Protein AF-A0A1I3TYQ5-F1 (afdb_monomer_lite)

Foldseek 3Di:
DDPPDVVVVVVVVVVVVVVVVVVVVVVVVVVVVVVVVVQVVCCVVPNDQDPVNVVVVVVVVVVVVVVVVVVDDPPDPDD

Structure (mmCIF, N/CA/C/O backbone):
data_AF-A0A1I3TYQ5-F1
#
_entry.id   AF-A0A1I3TYQ5-F1
#
loop_
_atom_site.group_PDB
_atom_site.id
_atom_site.type_symbol
_atom_site.label_atom_id
_atom_site.label_alt_id
_atom_site.label_comp_id
_atom_site.label_asym_id
_atom_site.label_entity_id
_atom_site.label_seq_id
_atom_site.pdbx_PDB_ins_code
_atom_site.Cartn_x
_atom_site.Cartn_y
_atom_site.Cartn_z
_atom_site.occupancy
_atom_site.B_iso_or_equiv
_atom_site.auth_seq_id
_atom_site.auth_comp_id
_atom_site.auth_asym_id
_atom_site.auth_atom_id
_atom_site.pdbx_PDB_model_num
ATOM 1 N N . MET A 1 1 ? 12.393 -2.185 -61.028 1.00 49.88 1 MET A N 1
ATOM 2 C CA . MET A 1 1 ? 11.824 -2.245 -59.670 1.00 49.88 1 MET A CA 1
ATOM 3 C C . MET A 1 1 ? 12.803 -2.986 -58.782 1.00 49.88 1 MET A C 1
ATOM 5 O O . MET A 1 1 ? 13.156 -4.100 -59.150 1.00 49.88 1 MET A O 1
ATOM 9 N N . PRO A 1 2 ? 13.238 -2.390 -57.664 1.00 47.47 2 PRO A N 1
ATOM 10 C CA . PRO A 1 2 ? 13.399 -3.183 -56.458 1.00 47.47 2 PRO A CA 1
ATOM 11 C C . PRO A 1 2 ? 12.561 -2.566 -55.333 1.00 47.47 2 PRO A C 1
ATOM 13 O O . PRO A 1 2 ? 12.814 -1.445 -54.894 1.00 47.47 2 PRO A O 1
ATOM 16 N N . GLU A 1 3 ? 11.537 -3.294 -54.895 1.00 53.19 3 GLU A N 1
ATOM 17 C CA . GLU A 1 3 ? 10.831 -3.021 -53.643 1.00 53.19 3 GLU A CA 1
ATOM 18 C C . GLU A 1 3 ? 11.626 -3.625 -52.481 1.00 53.19 3 GLU A C 1
ATOM 20 O O . GLU A 1 3 ? 11.236 -4.632 -51.911 1.00 53.19 3 GLU A O 1
ATOM 25 N N . GLU A 1 4 ? 12.772 -3.043 -52.137 1.00 59.53 4 GLU A N 1
ATOM 26 C CA . GLU A 1 4 ? 13.495 -3.425 -50.917 1.00 59.53 4 GLU A CA 1
ATOM 27 C C . GLU A 1 4 ? 14.069 -2.172 -50.246 1.00 59.53 4 GLU A C 1
ATOM 29 O O . GLU A 1 4 ? 15.195 -1.758 -50.521 1.00 59.53 4 GLU A O 1
ATOM 34 N N . PRO A 1 5 ? 13.246 -1.472 -49.444 1.00 52.94 5 PRO A N 1
ATOM 35 C CA . PRO A 1 5 ? 13.729 -1.104 -48.107 1.00 52.94 5 PRO A CA 1
ATOM 36 C C . PRO A 1 5 ? 12.665 -1.177 -46.991 1.00 52.94 5 PRO A C 1
ATOM 38 O O . PRO A 1 5 ? 12.976 -0.905 -45.832 1.00 52.94 5 PRO A O 1
ATOM 41 N N . LEU A 1 6 ? 11.412 -1.535 -47.294 1.00 53.16 6 LEU A N 1
ATOM 42 C CA . LEU A 1 6 ? 10.316 -1.439 -46.316 1.00 53.16 6 LEU A CA 1
ATOM 43 C C . LEU A 1 6 ? 10.358 -2.535 -45.238 1.00 53.16 6 LEU A C 1
ATOM 45 O O . LEU A 1 6 ? 10.056 -2.256 -44.077 1.00 53.16 6 LEU A O 1
ATOM 49 N N . GLU A 1 7 ? 10.812 -3.745 -45.576 1.00 56.16 7 GLU A N 1
ATOM 50 C CA . GLU A 1 7 ? 10.894 -4.857 -44.613 1.00 56.16 7 GLU A CA 1
ATOM 51 C C . GLU A 1 7 ? 11.988 -4.654 -43.547 1.00 56.16 7 GLU A C 1
ATOM 53 O O . GLU A 1 7 ? 11.800 -5.009 -42.384 1.00 56.16 7 GLU A O 1
ATOM 58 N N . GLN A 1 8 ? 13.094 -3.975 -43.882 1.00 51.72 8 GLN A N 1
ATOM 59 C CA . GLN A 1 8 ? 14.130 -3.622 -42.897 1.00 51.72 8 GLN A CA 1
ATOM 60 C C . GLN A 1 8 ? 13.635 -2.562 -41.900 1.00 51.72 8 GLN A C 1
A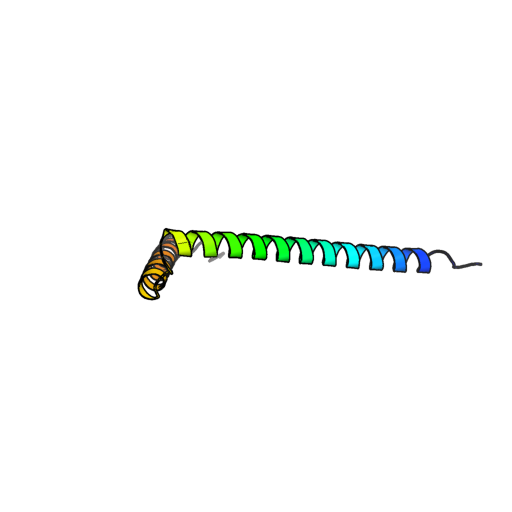TOM 62 O O . GLN A 1 8 ? 13.958 -2.631 -40.715 1.00 51.72 8 GLN A O 1
ATOM 67 N N . GLY A 1 9 ? 12.800 -1.614 -42.342 1.00 52.84 9 GLY A N 1
ATOM 68 C CA . GLY A 1 9 ? 12.205 -0.604 -41.460 1.00 52.84 9 GLY A CA 1
ATOM 69 C C . GLY A 1 9 ? 11.197 -1.188 -40.464 1.00 52.84 9 GLY A C 1
ATOM 70 O O . GLY A 1 9 ? 11.148 -0.760 -39.309 1.00 52.84 9 GLY A O 1
ATOM 71 N N . LYS A 1 10 ? 10.429 -2.200 -40.884 1.00 53.34 10 LYS A N 1
ATOM 72 C CA . LYS A 1 10 ? 9.403 -2.843 -40.054 1.00 53.34 10 LYS A CA 1
ATOM 73 C C . LYS A 1 10 ? 10.009 -3.657 -38.906 1.00 53.34 10 LYS A C 1
ATOM 75 O O . LYS A 1 10 ? 9.600 -3.471 -37.762 1.00 53.34 10 LYS A O 1
ATOM 80 N N . GLY A 1 11 ? 11.043 -4.457 -39.182 1.00 58.59 11 GLY A N 1
ATOM 81 C CA . GLY A 1 11 ? 11.748 -5.229 -38.150 1.00 58.59 11 GLY A CA 1
ATOM 82 C C . GLY A 1 11 ? 12.427 -4.350 -37.091 1.00 58.59 11 GLY A C 1
ATOM 83 O O . GLY A 1 11 ? 12.356 -4.642 -35.901 1.00 58.59 11 GLY A O 1
ATOM 84 N N . TYR A 1 12 ? 13.018 -3.217 -37.485 1.00 50.00 12 TYR A N 1
ATOM 85 C CA . TYR A 1 12 ? 13.627 -2.274 -36.536 1.00 50.00 12 TYR A CA 1
ATOM 86 C C . TYR A 1 12 ? 12.600 -1.555 -35.648 1.00 50.00 12 TYR A C 1
ATOM 88 O O . TYR A 1 12 ? 12.864 -1.323 -34.465 1.00 50.00 12 TYR A O 1
ATOM 96 N N . ALA A 1 13 ? 11.430 -1.204 -36.191 1.00 56.78 13 ALA A N 1
ATOM 97 C CA . ALA A 1 13 ? 10.345 -0.603 -35.417 1.00 56.78 13 ALA A CA 1
ATOM 98 C C . ALA A 1 13 ? 9.733 -1.599 -34.418 1.00 56.78 13 ALA A C 1
ATOM 100 O O . ALA A 1 13 ? 9.443 -1.225 -33.283 1.00 56.78 13 ALA A O 1
ATOM 101 N N . GLU A 1 14 ? 9.602 -2.868 -34.808 1.00 57.06 14 GLU A N 1
ATOM 102 C CA . GLU A 1 14 ? 9.118 -3.949 -33.947 1.00 57.06 14 GLU A CA 1
ATOM 103 C C . GLU A 1 14 ? 10.098 -4.245 -32.801 1.00 57.06 14 GLU A C 1
ATOM 105 O O . GLU A 1 14 ? 9.698 -4.269 -31.638 1.00 57.06 14 GLU A O 1
ATOM 110 N N . VAL A 1 15 ? 11.402 -4.328 -33.088 1.00 57.72 15 VAL A N 1
ATOM 111 C CA . VAL A 1 15 ? 12.453 -4.487 -32.064 1.00 57.72 15 VAL A CA 1
ATOM 112 C C . VAL A 1 15 ? 12.493 -3.294 -31.102 1.00 57.72 15 VAL A C 1
ATOM 114 O O . VAL A 1 15 ? 12.635 -3.483 -29.894 1.00 57.72 15 VAL A O 1
ATOM 117 N N . ARG A 1 16 ? 12.311 -2.061 -31.595 1.00 58.62 16 ARG A N 1
ATOM 118 C CA . ARG A 1 16 ? 12.238 -0.857 -30.748 1.00 58.62 16 ARG A CA 1
ATOM 119 C C . ARG A 1 16 ? 10.959 -0.808 -29.903 1.00 58.62 16 ARG A C 1
ATOM 121 O O . ARG A 1 16 ? 11.007 -0.340 -28.768 1.00 58.62 16 ARG A O 1
ATOM 128 N N . GLY A 1 17 ? 9.840 -1.306 -30.428 1.00 59.59 17 GLY A N 1
ATOM 129 C CA . GLY A 1 17 ? 8.585 -1.453 -29.688 1.00 59.59 17 GLY A CA 1
ATOM 130 C C . GLY A 1 17 ? 8.702 -2.471 -28.552 1.00 59.59 17 GLY A C 1
ATOM 131 O O . GLY A 1 17 ? 8.331 -2.174 -27.419 1.00 59.59 17 GLY A O 1
ATOM 132 N N . VAL A 1 18 ? 9.307 -3.630 -28.825 1.00 60.06 18 VAL A N 1
ATOM 133 C CA . VAL A 1 18 ? 9.582 -4.661 -27.812 1.00 60.06 18 VAL A CA 1
ATOM 134 C C . VAL A 1 18 ? 10.566 -4.152 -26.756 1.00 60.06 18 VAL A C 1
ATOM 136 O O . VAL A 1 18 ? 10.321 -4.346 -25.568 1.00 60.06 18 VAL A O 1
ATOM 139 N N . ALA A 1 19 ? 11.628 -3.442 -27.152 1.00 55.16 19 ALA A N 1
ATOM 140 C CA . ALA A 1 19 ? 12.570 -2.830 -26.213 1.00 55.16 19 ALA A CA 1
ATOM 141 C C . ALA A 1 19 ? 11.876 -1.833 -25.266 1.00 55.16 19 ALA A C 1
ATOM 143 O O . ALA A 1 19 ? 12.065 -1.913 -24.055 1.00 55.16 19 ALA A O 1
ATOM 144 N N . GLY A 1 20 ? 10.987 -0.978 -25.788 1.00 59.03 20 GLY A N 1
ATOM 145 C CA . GLY A 1 20 ? 10.196 -0.057 -24.966 1.00 59.03 20 GLY A CA 1
ATOM 146 C C . GLY A 1 20 ? 9.242 -0.766 -23.997 1.00 59.03 20 GLY A C 1
ATOM 147 O O . GLY A 1 20 ? 9.110 -0.351 -22.848 1.00 59.03 20 GLY A O 1
ATOM 148 N N . CYS A 1 21 ? 8.606 -1.866 -24.411 1.00 56.53 21 CYS A N 1
ATOM 149 C CA . CYS A 1 21 ? 7.768 -2.678 -23.519 1.00 56.53 21 CYS A CA 1
ATOM 150 C C . CYS A 1 21 ? 8.576 -3.391 -22.421 1.00 56.53 21 CYS A C 1
ATOM 152 O O . CYS A 1 21 ? 8.100 -3.536 -21.297 1.00 56.53 21 CYS A O 1
ATOM 154 N N . VAL A 1 22 ? 9.795 -3.840 -22.724 1.00 61.69 22 VAL A N 1
ATOM 155 C CA . VAL A 1 22 ? 10.680 -4.471 -21.734 1.00 61.69 22 VAL A CA 1
ATOM 156 C C . VAL A 1 22 ? 11.196 -3.439 -20.732 1.00 61.69 22 VAL A C 1
ATOM 158 O O . VAL A 1 22 ? 11.210 -3.719 -19.536 1.00 61.69 22 VAL A O 1
ATOM 161 N N . GLU A 1 23 ? 11.555 -2.238 -21.185 1.00 73.44 23 GLU A N 1
ATOM 162 C CA . GLU A 1 23 ? 11.974 -1.137 -20.310 1.00 73.44 23 GLU A CA 1
ATOM 163 C C . GLU A 1 23 ? 10.853 -0.701 -19.357 1.00 73.44 23 GLU A C 1
ATOM 165 O O . GLU A 1 23 ? 11.097 -0.529 -18.162 1.00 73.44 23 GLU A O 1
ATOM 170 N N . THR A 1 24 ? 9.610 -0.589 -19.836 1.00 68.88 24 THR A N 1
ATOM 171 C CA . THR A 1 24 ? 8.467 -0.242 -18.974 1.00 68.88 24 THR A CA 1
ATOM 172 C C . THR A 1 24 ? 8.135 -1.356 -17.985 1.00 68.88 24 THR A C 1
ATOM 174 O O . THR A 1 24 ? 7.881 -1.073 -16.814 1.00 68.88 24 THR A O 1
ATOM 177 N N . ALA A 1 25 ? 8.198 -2.622 -18.406 1.00 74.44 25 ALA A N 1
ATOM 178 C CA . ALA A 1 25 ? 8.023 -3.763 -17.510 1.00 74.44 25 ALA A CA 1
ATOM 179 C C . ALA A 1 25 ? 9.138 -3.841 -16.451 1.00 74.44 25 ALA A C 1
ATOM 181 O O . ALA A 1 25 ? 8.862 -4.127 -15.285 1.00 74.44 25 ALA A O 1
ATOM 182 N N . ALA A 1 26 ? 10.386 -3.548 -16.827 1.00 75.69 26 ALA A N 1
ATOM 183 C CA . ALA A 1 26 ? 11.515 -3.495 -15.905 1.00 75.69 26 ALA A CA 1
ATOM 184 C C . ALA A 1 26 ? 11.368 -2.344 -14.900 1.00 75.69 26 ALA A C 1
ATOM 186 O O . ALA A 1 26 ? 11.520 -2.568 -13.702 1.00 75.69 26 ALA A O 1
ATOM 187 N N . ALA A 1 27 ? 10.989 -1.149 -15.360 1.00 81.00 27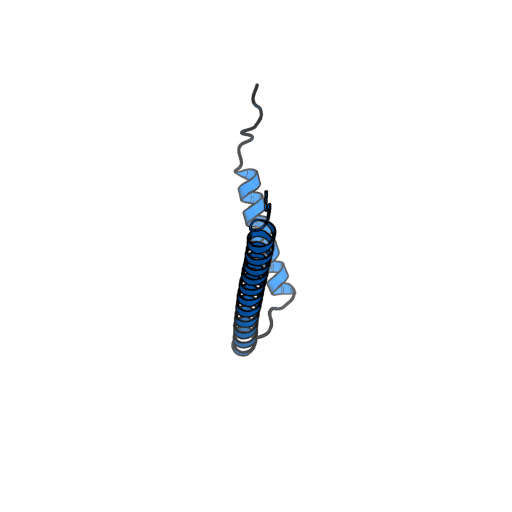 ALA A N 1
ATOM 188 C CA . ALA A 1 27 ? 10.715 -0.004 -14.495 1.00 81.00 27 ALA A CA 1
ATOM 189 C C . ALA A 1 27 ? 9.547 -0.275 -13.532 1.00 81.00 27 ALA A C 1
ATOM 191 O O . ALA A 1 27 ? 9.611 0.084 -12.358 1.00 81.00 27 ALA A O 1
ATOM 192 N N . HIS A 1 28 ? 8.497 -0.954 -14.002 1.00 77.19 28 HIS A N 1
ATOM 193 C CA . HIS A 1 28 ? 7.388 -1.377 -13.153 1.00 77.19 28 HIS A CA 1
ATOM 194 C C . HIS A 1 28 ? 7.845 -2.381 -12.089 1.00 77.19 28 HIS A C 1
ATOM 196 O O . HIS A 1 28 ? 7.525 -2.219 -10.915 1.00 77.19 28 HIS A O 1
ATOM 202 N N . ARG A 1 29 ? 8.639 -3.387 -12.473 1.00 76.88 29 ARG A N 1
ATOM 203 C CA . ARG A 1 29 ? 9.170 -4.390 -11.542 1.00 76.88 29 ARG A CA 1
ATOM 204 C C . ARG A 1 29 ? 10.084 -3.776 -10.485 1.00 76.88 29 ARG A C 1
ATOM 206 O O . ARG A 1 29 ? 9.994 -4.144 -9.322 1.00 76.88 29 ARG A O 1
ATOM 213 N N . ASP A 1 30 ? 10.931 -2.838 -10.886 1.00 87.94 30 ASP A N 1
ATOM 214 C CA . ASP A 1 30 ? 11.807 -2.076 -9.997 1.00 87.94 30 ASP A CA 1
ATOM 215 C C . ASP A 1 30 ? 11.001 -1.189 -9.029 1.00 87.94 30 ASP A C 1
ATOM 217 O O . ASP A 1 30 ? 11.268 -1.163 -7.829 1.00 87.94 30 ASP A O 1
ATOM 221 N N . ALA A 1 31 ? 9.939 -0.535 -9.510 1.00 86.62 31 ALA A N 1
ATOM 222 C CA . ALA A 1 31 ? 9.019 0.208 -8.651 1.00 86.62 31 ALA A CA 1
ATOM 223 C C . ALA A 1 31 ? 8.308 -0.698 -7.630 1.00 86.62 31 ALA A C 1
ATOM 225 O O . ALA A 1 31 ? 8.239 -0.345 -6.455 1.00 86.62 31 ALA A O 1
ATOM 226 N N . VAL A 1 32 ? 7.831 -1.875 -8.050 1.00 89.06 32 VAL A N 1
ATOM 227 C CA . VAL A 1 32 ? 7.234 -2.875 -7.147 1.00 89.06 32 VAL A CA 1
ATOM 228 C C . VAL A 1 32 ? 8.261 -3.383 -6.131 1.00 89.06 32 VAL A C 1
ATOM 230 O O . VAL A 1 32 ? 7.935 -3.494 -4.954 1.00 89.06 32 VAL A O 1
ATOM 233 N N . GLY A 1 33 ? 9.504 -3.629 -6.553 1.00 92.06 33 GLY A N 1
ATOM 234 C CA . GLY A 1 33 ? 10.594 -4.022 -5.656 1.00 92.06 33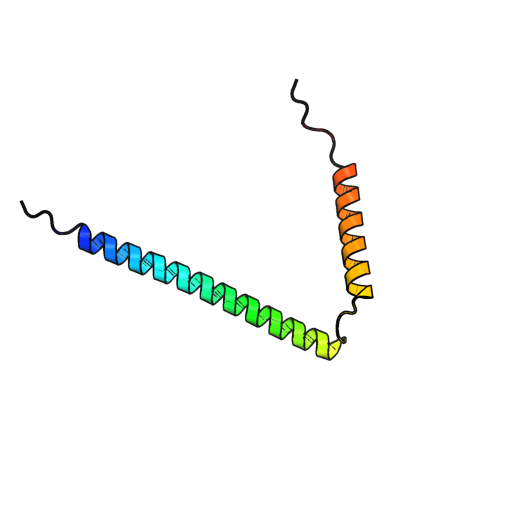 GLY A CA 1
ATOM 235 C C . GLY A 1 33 ? 10.860 -2.976 -4.572 1.00 92.06 33 GLY A C 1
ATOM 236 O O . GLY A 1 33 ? 10.890 -3.314 -3.393 1.00 92.06 33 GLY A O 1
ATOM 237 N N . ARG A 1 34 ? 10.944 -1.694 -4.949 1.00 88.75 34 ARG A N 1
ATOM 238 C CA . ARG A 1 34 ? 11.091 -0.589 -3.985 1.00 88.75 34 ARG A CA 1
ATOM 239 C C . ARG A 1 34 ? 9.914 -0.470 -3.021 1.00 88.75 34 ARG A C 1
ATOM 241 O O . ARG A 1 34 ? 10.118 -0.160 -1.852 1.00 88.75 34 ARG A O 1
ATOM 248 N N . LEU A 1 35 ? 8.686 -0.688 -3.493 1.00 87.94 35 LEU A N 1
ATOM 249 C CA . LEU A 1 35 ? 7.509 -0.690 -2.619 1.00 87.94 35 LEU A CA 1
ATOM 250 C C . LEU A 1 35 ? 7.567 -1.832 -1.603 1.00 87.94 35 LEU A C 1
ATOM 252 O O . LEU A 1 35 ? 7.182 -1.630 -0.456 1.00 87.94 35 LEU A O 1
ATOM 256 N N . HIS A 1 36 ? 8.064 -3.000 -2.009 1.00 88.94 36 HIS A N 1
ATOM 257 C CA . HIS A 1 36 ? 8.223 -4.138 -1.113 1.00 88.94 36 HIS A CA 1
ATOM 258 C C . HIS A 1 36 ? 9.278 -3.872 -0.037 1.00 88.94 36 HIS A C 1
ATOM 260 O O . HIS A 1 36 ? 8.981 -4.027 1.138 1.00 88.94 36 HIS A O 1
ATOM 266 N N . GLU A 1 37 ? 10.451 -3.359 -0.418 1.00 91.06 37 GLU A N 1
ATOM 267 C CA . GLU A 1 37 ? 11.512 -2.991 0.532 1.00 91.06 37 GLU A CA 1
ATOM 268 C C . GLU A 1 37 ? 11.031 -1.947 1.556 1.00 91.06 37 GLU A C 1
ATOM 270 O O . GLU A 1 37 ? 11.333 -2.026 2.746 1.00 91.06 37 GLU A O 1
ATOM 275 N N . LEU A 1 38 ? 10.246 -0.959 1.114 1.00 91.31 38 LEU A N 1
ATOM 276 C CA . LEU A 1 38 ? 9.643 0.020 2.020 1.00 91.31 38 LEU A CA 1
ATOM 277 C C . LEU A 1 38 ? 8.610 -0.614 2.954 1.00 91.31 38 LEU A C 1
ATOM 279 O O . LEU A 1 38 ? 8.548 -0.231 4.119 1.00 91.31 38 LEU A O 1
ATOM 283 N N . ALA A 1 39 ? 7.809 -1.557 2.456 1.00 85.56 39 ALA A N 1
ATOM 284 C CA . ALA A 1 39 ? 6.833 -2.271 3.268 1.00 85.56 39 ALA A CA 1
ATOM 285 C C . ALA A 1 39 ? 7.517 -3.123 4.346 1.00 85.56 39 ALA A C 1
ATOM 287 O O . ALA A 1 39 ? 7.130 -3.029 5.505 1.00 85.56 39 ALA A O 1
ATOM 288 N N . GLU A 1 40 ? 8.570 -3.865 3.992 1.00 90.31 40 GLU A N 1
ATOM 289 C CA . GLU A 1 40 ? 9.365 -4.653 4.943 1.00 90.31 40 GL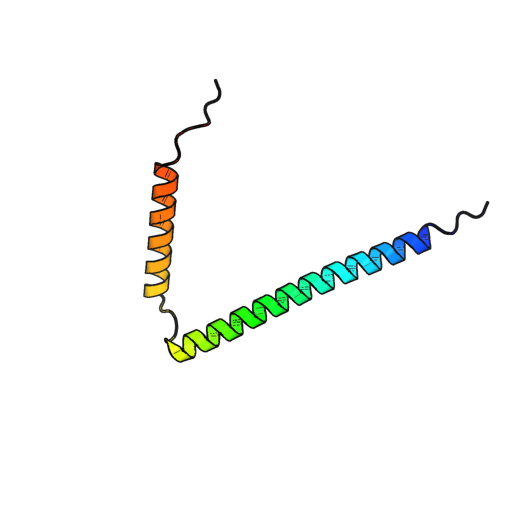U A CA 1
ATOM 290 C C . GLU A 1 40 ? 9.955 -3.760 6.042 1.00 90.31 40 GLU A C 1
ATOM 292 O O . GLU A 1 40 ? 9.794 -4.036 7.227 1.00 90.31 40 GLU A O 1
ATOM 297 N N . ARG A 1 41 ? 10.556 -2.624 5.668 1.00 92.19 41 ARG A N 1
ATOM 298 C CA . ARG A 1 41 ? 11.107 -1.666 6.641 1.00 92.19 41 ARG A CA 1
ATOM 299 C C . ARG A 1 41 ? 10.048 -1.077 7.574 1.00 92.19 41 ARG A C 1
ATOM 301 O O . ARG A 1 41 ? 10.327 -0.854 8.748 1.00 92.19 41 ARG A O 1
ATOM 308 N N . LEU A 1 42 ? 8.853 -0.791 7.058 1.00 88.56 42 LEU A N 1
ATOM 309 C CA . LEU A 1 42 ? 7.741 -0.289 7.868 1.00 88.56 42 LEU A CA 1
ATOM 310 C C . LEU A 1 42 ? 7.207 -1.364 8.820 1.00 88.56 42 LEU A C 1
ATOM 312 O O . LEU A 1 42 ? 6.878 -1.044 9.959 1.00 88.56 42 LEU A O 1
ATOM 316 N N . GLU A 1 43 ? 7.149 -2.619 8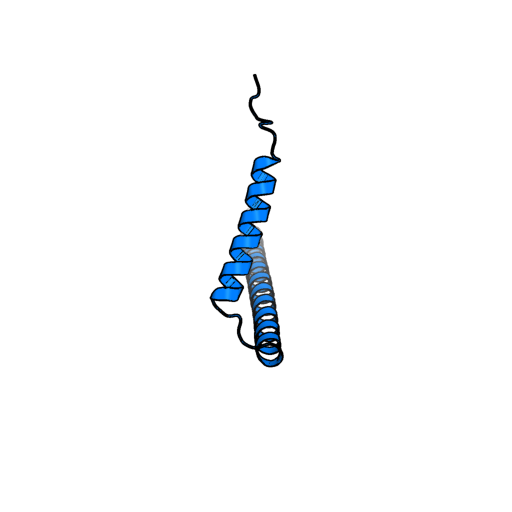.377 1.00 90.81 43 GLU A N 1
ATOM 317 C CA . GLU A 1 43 ? 6.756 -3.758 9.209 1.00 90.81 43 GLU A CA 1
ATOM 318 C C . GLU A 1 43 ? 7.778 -4.029 10.323 1.00 90.81 43 GLU A C 1
ATOM 320 O O . GLU A 1 43 ? 7.391 -4.293 11.459 1.00 90.81 43 GLU A O 1
ATOM 325 N N . GLU A 1 44 ? 9.075 -3.891 10.046 1.00 91.31 44 GLU A N 1
ATOM 326 C CA . GLU A 1 44 ? 10.121 -3.985 11.070 1.00 91.31 44 GLU A CA 1
ATOM 327 C C . GLU A 1 44 ? 9.992 -2.891 12.146 1.00 91.31 44 GLU A C 1
ATOM 329 O O . GLU A 1 44 ? 10.202 -3.162 13.330 1.00 91.31 44 GLU A O 1
ATOM 334 N N . GLU A 1 45 ? 9.651 -1.658 11.755 1.00 91.31 45 GLU A N 1
ATOM 335 C CA . GLU A 1 45 ? 9.555 -0.517 12.677 1.00 91.31 45 GLU A CA 1
ATOM 336 C C . GLU A 1 45 ? 8.243 -0.499 13.476 1.00 91.31 45 GLU A C 1
ATOM 338 O O . GLU A 1 45 ? 8.238 -0.180 14.669 1.00 91.31 45 GLU A O 1
ATOM 343 N N . HIS A 1 46 ? 7.124 -0.823 12.828 1.00 88.69 46 HIS A N 1
ATOM 344 C CA . HIS A 1 46 ? 5.782 -0.630 13.382 1.00 88.69 46 HIS A CA 1
ATOM 345 C C . HIS A 1 46 ? 5.021 -1.932 13.650 1.00 88.69 46 HIS A C 1
ATOM 347 O O . HIS A 1 46 ? 3.968 -1.894 14.287 1.00 88.69 46 HIS A O 1
ATOM 353 N N . GLY A 1 47 ? 5.566 -3.076 13.235 1.00 88.75 47 GLY A N 1
ATOM 354 C CA . GLY A 1 47 ? 4.877 -4.360 13.245 1.00 88.75 47 GLY A CA 1
ATOM 355 C C . GLY A 1 47 ? 4.003 -4.569 12.006 1.00 88.75 47 GLY A C 1
ATOM 356 O O . GLY A 1 47 ? 3.727 -3.646 11.237 1.00 88.75 47 GLY A O 1
ATOM 357 N N . ALA A 1 48 ? 3.568 -5.814 11.812 1.00 89.06 48 ALA A N 1
ATOM 358 C CA . ALA A 1 48 ? 2.686 -6.183 10.712 1.00 89.06 48 ALA A CA 1
ATOM 359 C C . ALA A 1 48 ? 1.316 -5.514 10.859 1.00 89.06 48 ALA A C 1
ATOM 361 O O . ALA A 1 48 ? 0.754 -5.473 11.955 1.00 89.06 48 ALA A O 1
ATOM 362 N N . VAL A 1 49 ? 0.755 -5.057 9.737 1.00 88.06 49 VAL A N 1
ATOM 363 C CA . VAL A 1 49 ? -0.630 -4.576 9.699 1.00 88.06 49 VAL A CA 1
ATOM 364 C C . VAL A 1 49 ? -1.556 -5.739 10.027 1.00 88.06 49 VAL A C 1
ATOM 366 O O . VAL A 1 49 ? -1.548 -6.767 9.350 1.00 88.06 49 VAL A O 1
ATOM 369 N N . THR A 1 50 ? -2.366 -5.568 11.061 1.00 91.19 50 THR A N 1
ATOM 370 C CA . THR A 1 50 ? -3.339 -6.576 11.476 1.00 91.19 50 THR A CA 1
ATOM 371 C C . THR A 1 50 ? -4.584 -6.553 10.588 1.00 91.19 50 THR A C 1
ATOM 373 O O . THR A 1 50 ? -4.938 -5.528 9.996 1.00 91.19 50 THR A O 1
ATOM 376 N N . ASP A 1 51 ? -5.301 -7.678 10.533 1.00 91.62 51 ASP A N 1
ATOM 377 C CA . ASP A 1 51 ? -6.570 -7.782 9.797 1.00 91.62 51 ASP A CA 1
ATOM 378 C C . ASP A 1 51 ? -7.604 -6.746 10.279 1.00 91.62 51 ASP A C 1
ATOM 380 O O . ASP A 1 51 ? -8.372 -6.204 9.479 1.00 91.62 51 ASP A O 1
ATOM 384 N N . ASP A 1 52 ? -7.599 -6.435 11.579 1.00 93.12 52 ASP A N 1
ATOM 385 C CA . ASP A 1 52 ? -8.484 -5.443 12.194 1.00 93.12 52 ASP A CA 1
ATOM 386 C C . ASP A 1 52 ? -8.141 -4.015 11.742 1.00 93.12 52 ASP A C 1
ATOM 388 O O . ASP A 1 52 ? -9.033 -3.239 11.388 1.00 93.12 52 ASP A O 1
ATOM 392 N N . GLU A 1 53 ? -6.853 -3.665 11.691 1.00 89.31 53 GLU A N 1
ATOM 393 C CA . GLU A 1 53 ? -6.390 -2.369 11.178 1.00 89.31 53 GLU A CA 1
ATOM 394 C C . GLU A 1 53 ? -6.695 -2.218 9.687 1.00 89.31 53 GLU A C 1
ATOM 396 O O . GLU A 1 53 ? -7.171 -1.165 9.248 1.00 89.31 53 GLU A O 1
ATOM 401 N N . GLN A 1 54 ? -6.492 -3.284 8.908 1.00 91.94 54 GLN A N 1
ATOM 402 C CA . GLN A 1 54 ? -6.843 -3.302 7.494 1.00 91.94 54 GLN A CA 1
ATOM 403 C C . GLN A 1 54 ? -8.353 -3.116 7.297 1.00 91.94 54 GLN A C 1
ATOM 405 O O . GLN A 1 54 ? -8.774 -2.317 6.454 1.00 91.94 54 GLN A O 1
ATOM 410 N N . ARG A 1 55 ? -9.181 -3.804 8.092 1.00 94.62 55 ARG A N 1
ATOM 411 C CA . ARG A 1 55 ? -10.641 -3.662 8.058 1.00 94.62 55 ARG A CA 1
ATOM 412 C C . ARG A 1 55 ? -11.070 -2.235 8.379 1.00 94.62 55 ARG A C 1
ATOM 414 O O . ARG A 1 55 ? -11.821 -1.646 7.606 1.00 94.62 55 ARG A O 1
ATOM 421 N N . ALA A 1 56 ? -10.546 -1.661 9.458 1.00 95.38 56 ALA A N 1
ATOM 422 C CA . ALA A 1 56 ? -10.861 -0.298 9.870 1.00 95.38 56 ALA A CA 1
ATOM 423 C C . ALA A 1 56 ? -10.476 0.741 8.801 1.00 95.38 56 ALA A C 1
ATOM 425 O O . ALA A 1 56 ? -11.209 1.708 8.572 1.00 95.38 56 ALA A O 1
ATOM 426 N N . ALA A 1 57 ? -9.346 0.543 8.115 1.00 93.31 57 ALA A N 1
ATOM 427 C CA . ALA A 1 57 ? -8.930 1.401 7.010 1.00 93.31 57 ALA A CA 1
ATOM 428 C C . ALA A 1 57 ? -9.896 1.312 5.815 1.00 93.31 57 ALA A C 1
ATOM 430 O O . ALA A 1 57 ? -10.306 2.346 5.281 1.00 93.31 57 ALA A O 1
ATOM 431 N N . LEU A 1 58 ? -10.299 0.098 5.427 1.00 94.56 58 LEU A N 1
ATOM 432 C CA . 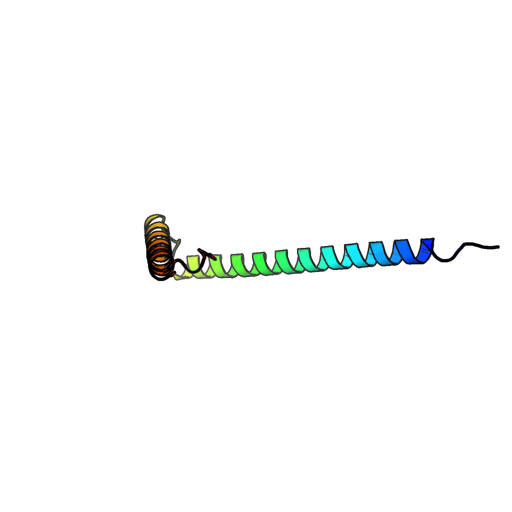LEU A 1 58 ? -11.257 -0.121 4.340 1.00 94.56 58 LEU A CA 1
ATOM 433 C C . LEU A 1 58 ? -12.635 0.467 4.658 1.00 94.56 58 LEU A C 1
ATOM 435 O O . LEU A 1 58 ? -13.219 1.134 3.806 1.00 94.56 58 LEU A O 1
ATOM 439 N N . ASP A 1 59 ? -13.122 0.304 5.888 1.00 95.75 59 ASP A N 1
ATOM 440 C CA . ASP A 1 59 ? -14.397 0.880 6.325 1.00 95.75 59 ASP A CA 1
ATOM 441 C C . ASP A 1 59 ? -14.366 2.416 6.261 1.00 95.75 59 ASP A C 1
ATOM 443 O O . ASP A 1 59 ? -15.344 3.059 5.870 1.00 95.75 59 ASP A O 1
ATOM 447 N N . ARG A 1 60 ? -13.218 3.029 6.579 1.00 92.31 60 ARG A N 1
ATOM 448 C CA . ARG A 1 60 ? -13.030 4.480 6.460 1.00 92.31 60 ARG A CA 1
ATOM 449 C C . ARG A 1 60 ? -13.040 4.951 5.007 1.00 92.31 60 ARG A C 1
ATOM 451 O O . ARG A 1 60 ? -13.616 6.004 4.738 1.00 92.31 60 ARG A O 1
ATOM 458 N N . ILE A 1 61 ? -12.421 4.203 4.094 1.00 94.31 61 ILE A N 1
ATOM 459 C CA . ILE A 1 61 ? -12.460 4.495 2.652 1.00 94.31 61 ILE A CA 1
ATOM 460 C C . ILE A 1 61 ? -13.901 4.387 2.146 1.00 94.31 61 ILE A C 1
ATOM 462 O O . ILE A 1 61 ? -14.406 5.345 1.571 1.00 94.31 61 ILE A O 1
ATOM 466 N N . ALA A 1 62 ? -14.605 3.302 2.474 1.00 92.94 62 ALA A N 1
ATOM 467 C CA . ALA A 1 62 ? -16.005 3.115 2.098 1.00 92.94 62 ALA A CA 1
ATOM 468 C C . ALA A 1 62 ? -16.916 4.234 2.635 1.00 92.94 62 ALA A C 1
ATOM 470 O O . ALA A 1 62 ? -17.825 4.688 1.944 1.00 92.94 62 ALA A O 1
ATOM 471 N N . ALA A 1 63 ? -16.657 4.735 3.847 1.00 92.19 63 ALA A N 1
ATOM 472 C CA . ALA A 1 63 ? -17.381 5.879 4.394 1.00 92.19 63 ALA A CA 1
ATOM 473 C C . ALA A 1 63 ? -17.091 7.192 3.643 1.00 92.19 63 ALA A C 1
ATOM 475 O O . ALA A 1 63 ? -17.963 8.057 3.570 1.00 92.19 63 ALA A O 1
ATOM 476 N N . ILE A 1 64 ? -15.877 7.374 3.113 1.00 90.88 64 ILE A N 1
ATOM 477 C CA . ILE A 1 64 ? -15.531 8.527 2.269 1.00 90.88 64 ILE A CA 1
ATOM 478 C C . ILE A 1 64 ? -16.227 8.403 0.911 1.00 90.88 64 ILE A C 1
ATOM 480 O O . ILE A 1 64 ? -16.868 9.361 0.479 1.00 90.88 64 ILE A O 1
ATOM 484 N N . ASP A 1 65 ? -16.167 7.227 0.291 1.00 90.69 65 ASP A N 1
ATOM 485 C CA . ASP A 1 65 ? -16.803 6.953 -0.999 1.00 90.69 65 ASP A CA 1
ATOM 486 C C . ASP A 1 65 ? -18.323 7.129 -0.920 1.00 90.69 65 ASP A C 1
ATOM 488 O O . ASP A 1 65 ? -18.903 7.850 -1.729 1.00 90.69 65 ASP A O 1
ATOM 492 N N . GLY A 1 66 ? -18.965 6.602 0.128 1.00 87.06 66 GLY A N 1
ATOM 493 C CA . GLY A 1 66 ? -20.400 6.790 0.358 1.00 87.06 66 GLY A CA 1
ATOM 494 C C . GLY A 1 66 ? -20.794 8.265 0.486 1.00 87.06 66 GLY A C 1
ATOM 495 O O . GLY A 1 66 ? -21.780 8.700 -0.104 1.00 87.06 66 GLY A O 1
ATOM 496 N N . ARG A 1 67 ? -19.980 9.085 1.167 1.00 84.06 67 ARG A N 1
ATOM 497 C CA . ARG A 1 67 ? -20.206 10.541 1.231 1.00 84.06 67 ARG A CA 1
ATOM 498 C C . ARG A 1 67 ? -20.027 11.220 -0.122 1.00 84.06 67 ARG A C 1
ATOM 500 O O . ARG A 1 67 ? -20.677 12.235 -0.367 1.00 84.06 67 ARG A O 1
ATOM 507 N N . HIS A 1 68 ? -19.112 10.742 -0.961 1.00 78.56 68 HIS A N 1
ATOM 508 C CA . HIS A 1 68 ? -18.923 11.269 -2.311 1.00 78.56 68 HIS A CA 1
ATOM 509 C C . HIS A 1 68 ? -20.103 10.909 -3.218 1.00 78.56 68 HIS A C 1
ATOM 511 O O . HIS A 1 68 ? -20.555 11.761 -3.983 1.00 78.56 68 HIS A O 1
ATOM 517 N N . ASP A 1 69 ? -20.649 9.702 -3.080 1.00 77.62 69 ASP A N 1
ATOM 518 C CA . ASP A 1 69 ? -21.847 9.265 -3.798 1.00 77.62 69 ASP A CA 1
ATOM 519 C C . ASP A 1 69 ? -23.095 10.050 -3.367 1.00 77.62 69 ASP A C 1
ATOM 521 O O . ASP A 1 69 ? -23.885 10.464 -4.214 1.00 77.62 69 ASP A O 1
ATOM 525 N N . GLU A 1 70 ? -23.244 10.342 -2.071 1.00 75.38 70 GLU A N 1
ATOM 526 C CA . GLU A 1 70 ? -24.318 11.195 -1.534 1.00 75.38 70 GLU A CA 1
ATOM 527 C C . GLU A 1 70 ? -24.214 12.656 -2.004 1.00 75.38 70 GLU A C 1
ATOM 529 O O . GLU A 1 70 ? -25.227 13.324 -2.216 1.00 75.38 70 GLU A O 1
ATOM 534 N N . GLN A 1 71 ? -22.990 13.160 -2.182 1.00 68.56 71 GLN A N 1
ATOM 535 C CA . GLN A 1 71 ? -22.717 14.518 -2.662 1.00 68.56 71 GLN A CA 1
ATOM 536 C C . GLN A 1 71 ? -22.760 14.643 -4.183 1.00 68.56 71 GLN A C 1
ATOM 538 O O . GLN A 1 71 ? -22.680 15.762 -4.692 1.00 68.56 71 GLN A O 1
ATOM 543 N N . ARG A 1 72 ? -22.889 13.537 -4.923 1.00 64.94 72 ARG A N 1
ATOM 544 C CA . ARG A 1 72 ? -23.067 13.579 -6.370 1.00 64.94 72 ARG A CA 1
ATOM 545 C C . ARG A 1 72 ? -24.516 13.994 -6.655 1.00 64.94 72 ARG A C 1
ATOM 547 O O . ARG A 1 72 ? -25.422 13.173 -6.493 1.00 64.94 72 ARG A O 1
ATOM 554 N N . PRO A 1 73 ? -24.797 15.238 -7.102 1.00 60.12 73 PRO A N 1
ATOM 555 C CA . PRO A 1 73 ? -26.116 15.528 -7.643 1.00 60.12 73 PRO A CA 1
ATOM 556 C C . PRO A 1 73 ? -26.381 14.547 -8.790 1.00 60.12 73 PRO A C 1
ATOM 558 O O . PRO A 1 73 ? -25.455 14.154 -9.503 1.00 60.12 73 PRO A O 1
ATOM 561 N N . ARG A 1 74 ? -27.645 14.158 -8.993 1.00 63.28 74 ARG A N 1
ATOM 562 C CA . ARG A 1 74 ? -28.108 13.488 -10.221 1.00 63.28 74 ARG A CA 1
ATOM 563 C C . ARG A 1 74 ? -27.952 14.432 -11.428 1.00 63.28 74 ARG A C 1
ATOM 565 O O . ARG A 1 74 ? -28.921 14.803 -12.075 1.00 63.28 74 ARG A O 1
ATOM 572 N N . SER A 1 75 ? -26.744 14.880 -11.733 1.00 60.19 75 SER A N 1
ATOM 573 C CA . SER A 1 75 ? -26.408 15.557 -12.975 1.00 60.19 75 SER A CA 1
ATOM 574 C C . SER A 1 75 ? -26.217 14.479 -14.035 1.00 60.19 75 SER A C 1
ATOM 576 O O . SER A 1 75 ? -25.116 13.991 -14.281 1.00 60.19 75 SER A O 1
ATOM 578 N N . GLY A 1 76 ? -27.339 14.054 -14.611 1.00 59.53 76 GLY A N 1
ATOM 579 C CA . GLY A 1 76 ? -27.347 13.063 -15.680 1.00 59.53 76 GLY A CA 1
ATOM 580 C C . GLY A 1 76 ? -28.716 12.669 -16.225 1.00 59.53 76 GLY A C 1
ATOM 581 O O . GLY A 1 76 ? -28.769 11.723 -16.999 1.00 59.53 76 GLY A O 1
ATOM 582 N N . GLU A 1 77 ? -29.805 13.353 -15.865 1.00 51.72 77 GLU A N 1
ATOM 583 C CA . GLU A 1 77 ? -31.034 13.305 -16.664 1.00 51.72 77 GLU A CA 1
ATOM 584 C C . GLU A 1 77 ? -30.996 14.499 -17.623 1.00 51.72 77 GLU A C 1
ATOM 586 O O . GLU A 1 77 ? -31.363 15.622 -17.280 1.00 51.72 77 GLU A O 1
ATOM 591 N N . VAL A 1 78 ? -30.407 14.266 -18.798 1.00 51.88 78 VAL A N 1
ATOM 592 C CA . VAL A 1 78 ? -30.525 15.169 -19.945 1.00 51.88 78 VAL A CA 1
ATOM 593 C C . VAL A 1 78 ? -31.903 14.900 -20.544 1.00 51.88 78 VAL A C 1
ATOM 595 O O . VAL A 1 78 ? -32.108 13.845 -21.144 1.00 51.88 78 VAL A O 1
ATOM 598 N N . VAL A 1 79 ? -32.841 15.819 -20.304 1.00 48.47 79 VAL A N 1
ATOM 599 C CA . VAL A 1 79 ? -34.122 15.919 -21.027 1.00 48.47 79 VAL A CA 1
ATOM 600 C C . VAL A 1 79 ? -33.891 16.632 -22.351 1.00 48.47 79 VAL A C 1
ATOM 602 O O . VAL A 1 79 ? -33.151 17.643 -22.340 1.00 48.47 79 VAL A O 1
#

Secondary structure (DSSP, 8-state):
----SHHHHHHHHHHHHHHHHHHHHHHHHHHHHHHHHHHHHHHHHH-PPPHHHHHHHHHHHHHHHHHHHHT---TT---

Organism: NCBI:txid1520580

Radius of gyration: 25.21 Å; chains: 1; bounding box: 48×24×73 Å

pLDDT: mean 75.35, std 16.32, range [47.47, 95.75]

Sequence (79 aa):
MPEEPLEQGKGYAEVRGVAGCVETAAAHRDAVGRLHELAERLEEEHGAVTDDEQRAALDRIAAIDGRHDEQRPRSGEVV